Protein AF-A0A509LEM3-F1 (afdb_monomer)

Radius of gyration: 14.82 Å; Cα contacts (8 Å, |Δi|>4): 155; chains: 1; bounding box: 35×37×38 Å

pLDDT: mean 91.94, std 11.22, range [34.16, 97.69]

Solvent-accessible surface area (backbone atoms only — not comparable to full-atom values): 7488 Å² total; per-residue (Å²): 119,44,55,76,67,47,40,80,83,35,48,71,53,48,58,24,24,61,75,27,68,42,57,40,38,37,66,54,32,44,81,78,38,64,66,47,72,74,34,74,83,48,35,74,61,20,27,23,44,52,96,40,93,83,33,33,79,43,75,89,82,30,57,73,26,56,11,39,48,64,49,58,49,29,40,73,56,60,63,13,57,79,56,79,57,41,64,88,50,38,45,84,75,64,54,69,70,49,56,45,76,48,51,32,69,91,71,32,72,81,68,47,64,86,67,53,62,61,42,60,56,22,78,81,65,99,75,84,126

Foldseek 3Di:
DACVLVCVPPVLLSVLLCVDCQVCQLVVVVVVPVCLLVDLVNCQQFWAQRVHVPTDDHCVPCVRGGGRGDCLFWNDCVVCVVVVRDSVVTNPDGDPVSVCSQCPCVRPVPDDCVPVVCPNSHPDDPPPD

Sequence (129 aa):
MGVTACIECHTELVDRWNTTPHARAFEDLKTQGAEKQSNPGCFKCHVVGYEQDGGYIDMDLTPELINVQCESCHGQGRAHIESDGDPELIISTPGEKSCRVCHTEGQDKNFDYKTKSRLVHGKRTKESK

Mean predicted aligned error: 4.12 Å

Secondary structure (DSSP, 8-state):
--HHHHTTT-HHHHHHHHTSGGGGHHHHHHHT-GGGGG-HHHHHHHBSSTTSTTS---TTT-GGGBSS-THHHH---HHHHHTTS-GGGS-SS--HHHHTTT--TTT-TT--HHHHGGGTT----TT--

Structure (mmCIF, N/CA/C/O backbone):
data_AF-A0A509LEM3-F1
#
_entry.id   AF-A0A509LEM3-F1
#
loop_
_atom_site.group_PDB
_atom_site.id
_atom_site.type_symbol
_atom_site.label_atom_id
_atom_site.label_alt_id
_atom_site.label_comp_id
_atom_site.label_asym_id
_atom_site.label_entity_id
_atom_site.lab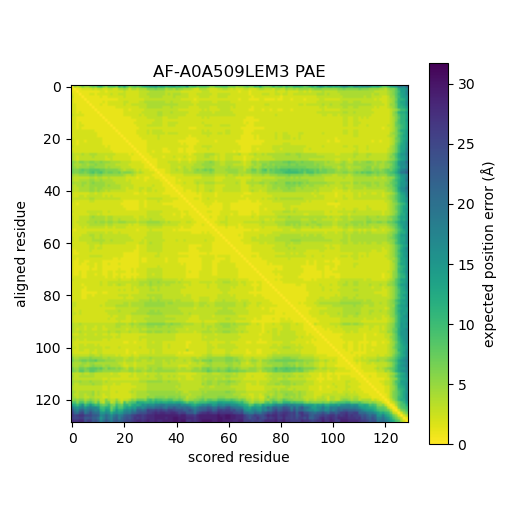el_seq_id
_atom_site.pdbx_PDB_ins_code
_atom_site.Cartn_x
_atom_site.Cartn_y
_atom_site.Cartn_z
_atom_site.occupancy
_atom_site.B_iso_or_equiv
_atom_site.auth_seq_id
_atom_site.auth_comp_id
_atom_site.auth_asym_id
_atom_site.auth_atom_id
_atom_site.pdbx_PDB_model_num
ATOM 1 N N . MET A 1 1 ? 6.386 -9.016 -0.432 1.00 81.56 1 MET A N 1
ATOM 2 C CA . MET A 1 1 ? 7.802 -8.610 -0.227 1.00 81.56 1 MET A CA 1
ATOM 3 C C . MET A 1 1 ? 7.903 -7.291 0.528 1.00 81.56 1 MET A C 1
ATOM 5 O O . MET A 1 1 ? 8.927 -7.040 1.149 1.00 81.56 1 MET A O 1
ATOM 9 N N . GLY A 1 2 ? 6.848 -6.473 0.503 1.00 91.12 2 GLY A N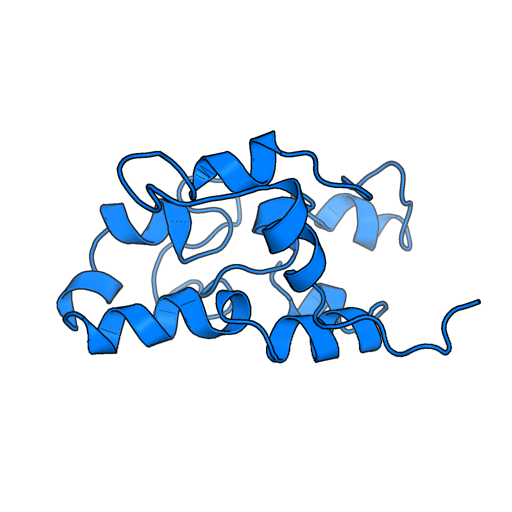 1
ATOM 10 C CA . GLY A 1 2 ? 6.815 -5.203 1.207 1.00 91.12 2 GLY A CA 1
ATOM 11 C C . GLY A 1 2 ? 7.571 -4.096 0.471 1.00 91.12 2 GLY A C 1
ATOM 12 O O . GLY A 1 2 ? 8.249 -4.315 -0.533 1.00 91.12 2 GLY A O 1
ATOM 13 N N . VAL A 1 3 ? 7.439 -2.877 0.981 1.00 95.25 3 VAL A N 1
ATOM 14 C CA . VAL A 1 3 ? 7.941 -1.641 0.369 1.00 95.25 3 VAL A CA 1
ATOM 15 C C . VAL A 1 3 ? 9.468 -1.584 0.292 1.00 95.25 3 VAL A C 1
ATOM 17 O O . VAL A 1 3 ? 10.017 -0.891 -0.563 1.00 95.25 3 VAL A O 1
ATOM 20 N N . THR A 1 4 ? 10.164 -2.340 1.143 1.00 93.88 4 THR A N 1
ATOM 21 C CA . THR A 1 4 ? 11.631 -2.429 1.160 1.00 93.88 4 THR A CA 1
ATOM 22 C C . THR A 1 4 ? 12.195 -2.975 -0.145 1.00 93.88 4 THR A C 1
ATOM 24 O O . THR A 1 4 ? 13.252 -2.531 -0.564 1.00 93.88 4 THR A O 1
ATOM 27 N N . ALA A 1 5 ? 11.482 -3.868 -0.830 1.00 94.81 5 ALA A N 1
ATOM 28 C CA . ALA A 1 5 ? 11.904 -4.347 -2.142 1.00 94.81 5 ALA A CA 1
ATOM 29 C C . ALA A 1 5 ? 11.648 -3.313 -3.254 1.00 94.81 5 ALA A C 1
ATOM 31 O O . ALA A 1 5 ? 12.322 -3.297 -4.277 1.00 94.81 5 ALA A O 1
ATOM 32 N N . CYS A 1 6 ? 10.671 -2.424 -3.062 1.00 96.00 6 CYS A N 1
ATOM 33 C CA . CYS A 1 6 ? 10.303 -1.414 -4.052 1.00 96.00 6 CYS A CA 1
ATOM 34 C C . CYS A 1 6 ? 11.240 -0.195 -4.019 1.00 96.00 6 CYS A C 1
ATOM 36 O O . CYS A 1 6 ? 11.455 0.442 -5.050 1.00 96.00 6 CYS A O 1
ATOM 38 N N . ILE A 1 7 ? 11.792 0.153 -2.849 1.00 95.88 7 ILE A N 1
ATOM 39 C CA . ILE A 1 7 ? 12.634 1.352 -2.681 1.00 95.88 7 ILE A CA 1
ATOM 40 C C . ILE A 1 7 ? 13.963 1.270 -3.444 1.00 95.88 7 ILE A C 1
ATOM 42 O O . ILE A 1 7 ? 14.519 2.316 -3.781 1.00 95.88 7 ILE A O 1
ATOM 46 N N . GLU A 1 8 ? 14.435 0.059 -3.759 1.00 94.38 8 GLU A N 1
ATOM 47 C CA . GLU A 1 8 ? 15.689 -0.171 -4.489 1.00 94.38 8 GLU A CA 1
ATOM 48 C C . GLU A 1 8 ? 15.668 0.453 -5.894 1.00 94.38 8 GLU A C 1
ATOM 50 O O . GLU A 1 8 ? 16.677 0.999 -6.337 1.00 94.38 8 GLU A O 1
ATOM 55 N N . CYS A 1 9 ? 14.507 0.450 -6.562 1.00 97.00 9 CYS A N 1
ATOM 56 C CA . CYS A 1 9 ? 14.325 1.043 -7.894 1.00 97.00 9 CYS A CA 1
ATOM 57 C C . CYS A 1 9 ? 13.401 2.275 -7.899 1.00 97.00 9 CYS A C 1
ATOM 59 O O . CYS A 1 9 ? 13.447 3.082 -8.829 1.00 97.00 9 CYS A O 1
ATOM 61 N N . HIS A 1 10 ? 12.545 2.442 -6.884 1.00 96.06 10 HIS A N 1
ATOM 62 C CA . HIS A 1 10 ? 11.479 3.453 -6.861 1.00 96.06 10 HIS A CA 1
ATOM 63 C C . HIS A 1 10 ? 11.537 4.395 -5.652 1.00 96.06 10 HIS A C 1
ATOM 65 O O . HIS A 1 10 ? 10.504 4.712 -5.057 1.00 96.06 10 HIS A O 1
ATOM 71 N N . THR A 1 11 ? 12.725 4.894 -5.306 1.00 96.25 11 THR A N 1
ATOM 72 C CA . THR A 1 11 ? 12.942 5.780 -4.147 1.00 96.25 11 THR A CA 1
ATOM 73 C C . THR A 1 11 ? 11.955 6.952 -4.095 1.00 96.25 11 THR A C 1
ATOM 75 O O . THR A 1 11 ? 11.256 7.118 -3.101 1.00 96.25 11 THR A O 1
ATOM 78 N N . GLU A 1 12 ? 11.790 7.706 -5.189 1.00 95.25 12 GLU A N 1
ATOM 79 C CA . GLU A 1 12 ? 10.886 8.866 -5.199 1.00 95.25 12 GLU A CA 1
ATOM 80 C C . GLU A 1 12 ? 9.412 8.500 -4.964 1.00 95.25 12 GLU A C 1
ATOM 82 O O . GLU A 1 12 ? 8.663 9.270 -4.361 1.00 95.25 12 GLU A O 1
ATOM 87 N N . LEU A 1 13 ? 8.961 7.345 -5.467 1.00 94.88 13 LEU A N 1
ATOM 88 C CA . LEU A 1 13 ? 7.577 6.907 -5.280 1.00 94.88 13 LEU A CA 1
ATOM 89 C C . LEU A 1 13 ? 7.344 6.470 -3.836 1.00 94.88 13 LEU A C 1
ATOM 91 O O . LEU A 1 13 ? 6.316 6.830 -3.260 1.00 94.88 13 LEU A O 1
ATOM 95 N N . VAL A 1 14 ? 8.307 5.754 -3.250 1.00 95.75 14 VAL A N 1
ATOM 96 C CA . VAL A 1 14 ? 8.272 5.349 -1.841 1.00 95.75 14 VAL A CA 1
ATOM 97 C C . VAL A 1 14 ? 8.290 6.573 -0.928 1.00 95.75 14 VAL A C 1
ATOM 99 O O . VAL A 1 14 ? 7.456 6.668 -0.029 1.00 95.75 14 VAL A O 1
ATOM 102 N N . ASP A 1 15 ? 9.141 7.561 -1.205 1.00 95.12 15 ASP A N 1
ATOM 103 C CA . ASP A 1 15 ? 9.194 8.811 -0.442 1.00 95.12 15 ASP A CA 1
ATOM 104 C C . ASP A 1 15 ? 7.858 9.545 -0.463 1.00 95.12 15 ASP A C 1
ATOM 106 O O . ASP A 1 15 ? 7.374 10.019 0.567 1.00 95.12 15 ASP A O 1
ATOM 110 N N . ARG A 1 16 ? 7.204 9.613 -1.626 1.00 95.06 16 ARG A N 1
ATOM 111 C CA . ARG A 1 16 ? 5.891 10.250 -1.700 1.00 95.06 16 ARG A CA 1
ATOM 112 C C . ARG A 1 16 ? 4.808 9.418 -1.022 1.00 95.06 16 ARG A C 1
ATOM 114 O O . ARG A 1 16 ? 3.969 10.003 -0.336 1.00 95.06 16 ARG A O 1
ATOM 121 N N . TRP A 1 17 ? 4.812 8.094 -1.177 1.00 95.94 17 TRP A N 1
ATOM 122 C CA . TRP A 1 17 ? 3.891 7.191 -0.477 1.00 95.94 17 TRP A CA 1
ATOM 123 C C . TRP A 1 17 ? 4.005 7.343 1.045 1.00 95.94 17 TRP 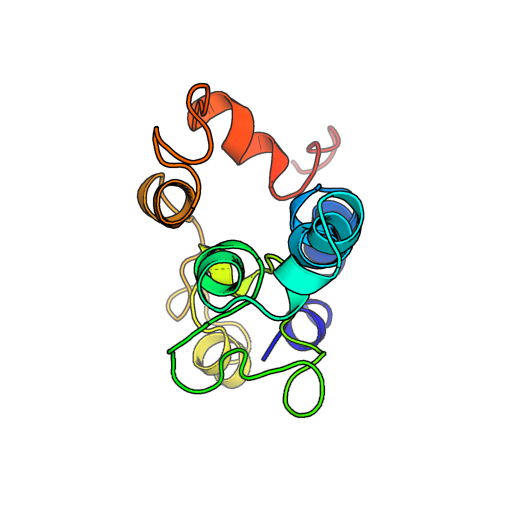A C 1
ATOM 125 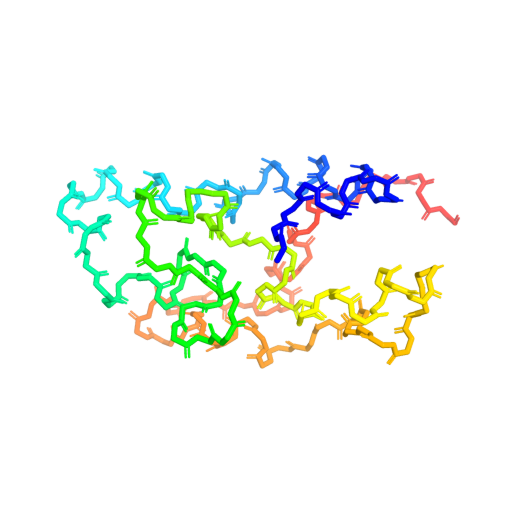O O . TRP A 1 17 ? 2.975 7.464 1.712 1.00 95.94 17 TRP A O 1
ATOM 135 N N . ASN A 1 18 ? 5.226 7.470 1.575 1.00 95.44 18 ASN A N 1
ATOM 136 C CA . ASN A 1 18 ? 5.502 7.694 2.999 1.00 95.44 18 ASN A CA 1
ATOM 137 C C . ASN A 1 18 ? 4.809 8.946 3.565 1.00 95.44 18 ASN A C 1
ATOM 139 O O . ASN A 1 18 ? 4.520 9.017 4.757 1.00 95.44 18 ASN A O 1
ATOM 143 N N . THR A 1 19 ? 4.487 9.937 2.726 1.00 95.38 19 THR A N 1
ATOM 144 C CA . THR A 1 19 ? 3.753 11.142 3.159 1.00 95.38 19 THR A CA 1
ATOM 145 C C . THR A 1 19 ? 2.238 10.945 3.273 1.00 95.38 19 THR A C 1
ATOM 147 O O . THR A 1 19 ? 1.522 11.842 3.728 1.00 95.38 19 THR A O 1
ATOM 150 N N . THR A 1 20 ? 1.718 9.796 2.843 1.00 95.75 20 THR A N 1
ATOM 151 C CA . THR A 1 20 ? 0.279 9.535 2.759 1.00 95.75 20 THR A CA 1
ATOM 152 C C . THR A 1 20 ? -0.257 8.832 4.010 1.00 95.75 20 THR A C 1
ATOM 154 O O . THR A 1 20 ? 0.501 8.215 4.758 1.00 95.75 20 THR A O 1
ATOM 157 N N . PRO A 1 21 ? -1.580 8.870 4.254 1.00 95.62 21 PRO A N 1
ATOM 158 C CA . PRO A 1 21 ? -2.193 8.064 5.311 1.00 95.62 21 PRO A CA 1
ATOM 159 C C . PRO A 1 21 ? -2.006 6.552 5.119 1.00 95.62 21 PRO A C 1
ATOM 161 O O . PRO A 1 21 ? -1.953 5.820 6.098 1.00 95.62 21 PRO A O 1
ATOM 164 N N . HIS A 1 22 ? -1.865 6.071 3.878 1.00 97.25 22 HIS A N 1
ATOM 165 C CA . HIS A 1 22 ? -1.677 4.643 3.607 1.00 97.25 22 HIS A CA 1
ATOM 166 C C . HIS A 1 22 ? -0.409 4.082 4.253 1.00 97.25 22 HIS A C 1
ATOM 168 O O . HIS A 1 22 ? -0.458 2.980 4.792 1.00 97.25 22 HIS A O 1
ATOM 174 N N . ALA A 1 23 ? 0.670 4.868 4.299 1.00 96.88 23 ALA A N 1
ATOM 175 C CA . ALA A 1 23 ? 1.926 4.487 4.942 1.00 96.88 23 ALA A CA 1
ATOM 176 C C . ALA A 1 23 ? 1.850 4.380 6.473 1.00 96.88 23 ALA A C 1
ATOM 178 O O . ALA A 1 23 ? 2.766 3.845 7.083 1.00 96.88 23 ALA A O 1
ATOM 179 N N . ARG A 1 24 ? 0.765 4.859 7.093 1.00 96.06 24 ARG A N 1
ATOM 180 C CA . ARG A 1 24 ? 0.527 4.797 8.546 1.00 96.06 24 ARG A CA 1
ATOM 181 C C 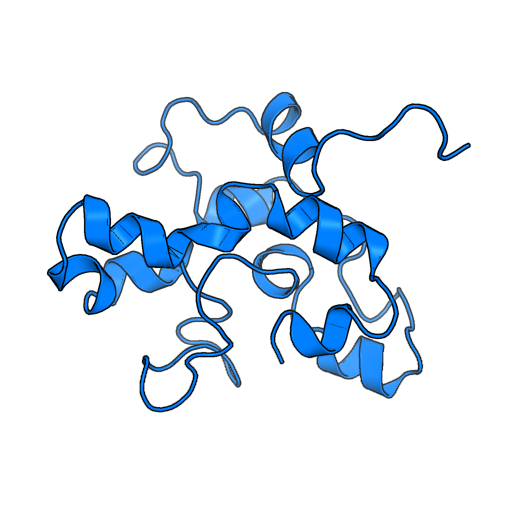. ARG A 1 24 ? -0.765 4.067 8.907 1.00 96.06 24 ARG A C 1
ATOM 183 O O . ARG A 1 24 ? -1.189 4.081 10.059 1.00 96.06 24 ARG A O 1
ATOM 190 N N . ALA A 1 25 ? -1.409 3.430 7.928 1.00 96.50 25 ALA A N 1
ATOM 191 C CA . ALA A 1 25 ? -2.755 2.897 8.080 1.00 96.50 25 ALA A CA 1
ATOM 192 C C . ALA A 1 25 ? -2.878 1.923 9.261 1.00 96.50 25 ALA A C 1
ATOM 194 O O . ALA A 1 25 ? -3.842 2.005 10.021 1.00 96.50 25 ALA A O 1
ATOM 195 N N . PHE A 1 26 ? -1.932 1.000 9.432 1.00 96.69 26 PHE A N 1
ATOM 196 C CA . PHE A 1 26 ? -1.963 0.030 10.526 1.00 96.69 26 PHE A CA 1
ATOM 197 C C . PHE A 1 26 ? -1.653 0.675 11.875 1.00 96.69 26 PHE A C 1
ATOM 199 O O . PHE A 1 26 ? -2.277 0.343 12.881 1.00 96.69 26 PHE A O 1
ATOM 206 N N . GLU A 1 27 ? -0.701 1.604 11.911 1.00 92.00 27 GLU A N 1
ATOM 207 C CA . GLU A 1 27 ? -0.335 2.334 13.128 1.00 92.00 27 GLU A CA 1
ATOM 208 C C . GLU A 1 27 ? -1.516 3.151 13.660 1.00 92.00 27 GLU A C 1
ATOM 210 O O . GLU A 1 27 ? -1.826 3.111 14.855 1.00 92.00 27 GLU A O 1
ATOM 215 N N . ASP A 1 28 ? -2.243 3.806 12.754 1.00 94.50 28 ASP A N 1
ATOM 216 C CA . ASP A 1 28 ? -3.410 4.619 13.076 1.00 94.50 28 ASP A CA 1
ATOM 217 C C . ASP A 1 28 ? -4.547 3.793 13.701 1.00 94.50 28 ASP A C 1
ATOM 219 O O . ASP A 1 28 ? -5.346 4.349 14.461 1.00 94.50 28 ASP A O 1
ATOM 223 N N . LEU A 1 29 ? -4.614 2.470 13.482 1.00 94.81 29 LEU A N 1
ATOM 224 C CA . LEU A 1 29 ? -5.596 1.611 14.161 1.00 94.81 29 LEU A CA 1
ATOM 225 C C . LEU A 1 29 ? -5.480 1.706 15.682 1.00 94.81 29 LEU A C 1
ATOM 227 O O . LEU A 1 29 ? -6.504 1.768 16.361 1.00 94.81 29 LEU A O 1
ATOM 231 N N . LYS A 1 30 ? -4.255 1.802 16.216 1.00 90.50 30 LYS A N 1
ATOM 232 C CA . LYS A 1 30 ? -4.013 1.904 17.661 1.00 90.50 30 LYS A CA 1
ATOM 233 C C . LYS A 1 30 ? -4.684 3.130 18.272 1.00 90.50 30 LYS A C 1
ATOM 235 O O . LYS A 1 30 ? -5.160 3.074 19.403 1.00 90.50 30 LYS A O 1
ATOM 240 N N . THR A 1 31 ? -4.759 4.228 17.518 1.00 92.31 31 THR A N 1
ATOM 241 C CA . THR A 1 31 ? -5.409 5.474 17.964 1.00 92.31 31 THR A CA 1
ATOM 242 C C . THR A 1 31 ? -6.922 5.325 18.123 1.00 92.31 31 THR A C 1
ATOM 244 O O . THR A 1 31 ? -7.550 6.107 18.831 1.00 92.31 31 THR A O 1
ATOM 247 N N . GLN A 1 32 ? -7.504 4.302 17.497 1.00 90.19 32 GLN A N 1
ATOM 248 C CA . GLN A 1 32 ? -8.932 4.010 17.525 1.00 90.19 32 GLN A CA 1
ATOM 249 C C . GLN A 1 32 ? -9.290 2.841 18.457 1.00 90.19 32 GLN A C 1
ATOM 251 O O . GLN A 1 32 ? -10.463 2.473 18.516 1.00 90.19 32 GLN A O 1
ATOM 256 N N . GLY A 1 33 ? -8.297 2.246 19.124 1.00 92.88 33 GLY A N 1
ATOM 257 C CA . GLY A 1 33 ? -8.426 1.040 19.943 1.00 92.88 33 GLY A CA 1
ATOM 258 C C . GLY A 1 33 ? -7.278 0.069 19.669 1.00 92.88 33 GLY A C 1
ATOM 259 O O . GLY A 1 33 ? -7.091 -0.381 18.539 1.00 92.88 33 GLY A O 1
ATOM 260 N N . ALA A 1 34 ? -6.486 -0.256 20.694 1.00 88.38 34 ALA A N 1
ATOM 261 C CA . ALA A 1 34 ? -5.323 -1.137 20.547 1.00 88.38 34 ALA A CA 1
ATOM 262 C C . ALA A 1 34 ? -5.712 -2.541 20.051 1.00 88.38 34 ALA A C 1
ATOM 264 O O . ALA A 1 34 ? -4.968 -3.164 19.299 1.00 88.38 34 ALA A O 1
ATOM 265 N N . GLU A 1 35 ? -6.910 -3.007 20.400 1.00 92.06 35 GLU A N 1
ATOM 266 C CA . GLU A 1 35 ? -7.467 -4.287 19.970 1.00 92.06 35 GLU A CA 1
ATOM 267 C C . GLU A 1 35 ? -7.662 -4.387 18.452 1.00 92.06 35 GLU A C 1
ATOM 269 O O . GLU A 1 35 ? -7.679 -5.488 17.901 1.00 92.06 35 GLU A O 1
ATOM 274 N N . LYS A 1 36 ? -7.766 -3.254 17.743 1.00 93.62 36 LYS A N 1
ATOM 275 C CA . LYS A 1 36 ? -7.919 -3.250 16.283 1.00 93.62 36 LYS A CA 1
ATOM 276 C C . LYS A 1 36 ? -6.677 -3.758 15.555 1.00 93.62 36 LYS A C 1
ATOM 278 O O . LYS A 1 36 ? -6.812 -4.340 14.484 1.00 93.62 36 LYS A O 1
ATOM 283 N N . GLN A 1 37 ? -5.489 -3.599 16.143 1.00 93.75 37 GLN A N 1
ATOM 284 C CA . GLN A 1 37 ? -4.242 -4.162 15.603 1.00 93.75 37 GLN A CA 1
ATOM 285 C C . GLN A 1 37 ? -4.138 -5.681 15.793 1.00 93.75 37 GLN A C 1
ATOM 287 O O . GLN A 1 37 ? -3.209 -6.301 15.291 1.00 93.75 37 GLN A O 1
ATOM 292 N N . SER A 1 38 ? -5.105 -6.292 16.478 1.00 92.12 38 SER A N 1
ATOM 293 C CA . SER A 1 38 ? -5.226 -7.742 16.642 1.00 92.12 38 SER A CA 1
ATOM 294 C C . SER A 1 38 ? -6.534 -8.279 16.058 1.00 92.12 38 SER A C 1
ATOM 296 O O . SER A 1 38 ? -6.890 -9.428 16.304 1.00 92.12 38 SER A O 1
ATOM 298 N N . ASN A 1 39 ? -7.272 -7.458 15.301 1.00 93.12 39 ASN A N 1
ATOM 299 C CA . ASN A 1 39 ? -8.545 -7.836 14.708 1.00 93.12 39 ASN A CA 1
ATOM 300 C C . ASN A 1 39 ? -8.369 -8.177 13.214 1.00 93.12 39 ASN A C 1
ATOM 302 O O . ASN A 1 39 ? -8.185 -7.261 12.407 1.00 93.12 39 ASN A O 1
ATOM 306 N N . PRO A 1 40 ? -8.534 -9.455 12.818 1.00 92.62 40 PRO A N 1
ATOM 307 C CA . PRO A 1 40 ? -8.563 -9.897 11.420 1.00 92.62 40 PRO A CA 1
ATOM 308 C C . PRO A 1 40 ? -9.421 -9.045 10.476 1.00 92.62 40 PRO A C 1
ATOM 310 O O . PRO A 1 40 ? -9.071 -8.833 9.315 1.00 92.62 40 PRO A O 1
ATOM 313 N N . GLY A 1 41 ? -10.543 -8.511 10.969 1.00 93.25 41 GLY A N 1
ATOM 314 C CA . GLY A 1 41 ? -11.427 -7.648 10.188 1.00 93.25 41 GLY A CA 1
ATOM 315 C C . GLY A 1 41 ? -10.768 -6.337 9.752 1.00 93.25 41 GLY A C 1
ATOM 316 O O . GLY A 1 41 ? -11.111 -5.808 8.697 1.00 93.25 41 GLY A O 1
ATOM 317 N N . CYS A 1 42 ? -9.803 -5.829 10.522 1.00 95.62 42 CYS A N 1
ATOM 318 C CA . CYS A 1 42 ? -9.046 -4.625 10.187 1.00 95.62 42 CYS A CA 1
ATOM 319 C C . CYS A 1 42 ? -7.907 -4.917 9.201 1.00 95.62 42 CYS A C 1
ATOM 321 O O . CYS A 1 42 ? -7.578 -4.063 8.380 1.00 95.62 42 CYS A O 1
ATOM 323 N N . PHE A 1 43 ? -7.335 -6.124 9.225 1.00 95.25 43 PHE A N 1
ATOM 324 C CA . PHE A 1 43 ? -6.170 -6.470 8.404 1.00 95.25 43 PHE A CA 1
ATOM 325 C C . PHE A 1 43 ? -6.481 -6.384 6.913 1.00 95.25 43 PHE A C 1
ATOM 327 O O . PHE A 1 43 ? -5.705 -5.793 6.170 1.00 95.25 43 PHE A O 1
ATOM 334 N N . LYS A 1 44 ? -7.681 -6.802 6.491 1.00 93.44 44 LYS A N 1
ATOM 335 C CA . LYS A 1 44 ? -8.142 -6.714 5.091 1.00 93.44 44 LYS A CA 1
ATOM 336 C C . LYS A 1 44 ? -7.876 -5.367 4.410 1.00 93.44 44 LYS A C 1
ATOM 338 O O . LYS A 1 44 ? -7.694 -5.340 3.200 1.00 93.44 44 LYS A O 1
ATOM 343 N N . CYS A 1 45 ? -7.880 -4.270 5.172 1.00 96.56 45 CYS A N 1
ATOM 344 C CA . CYS A 1 45 ? -7.672 -2.922 4.646 1.00 96.56 45 CYS A CA 1
ATOM 345 C C . CYS A 1 45 ? -6.391 -2.230 5.131 1.00 96.56 45 CYS A C 1
ATOM 347 O O . CYS A 1 45 ? -6.078 -1.160 4.619 1.00 96.56 45 CYS A O 1
ATOM 349 N N . HIS A 1 46 ? -5.688 -2.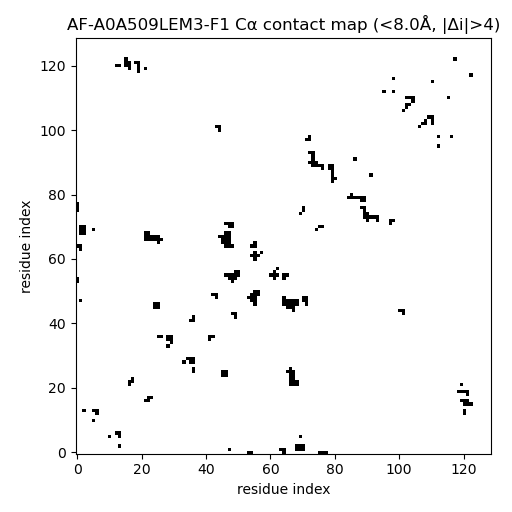775 6.126 1.00 97.38 46 HIS A N 1
ATOM 350 C CA . HIS A 1 46 ? -4.607 -2.072 6.830 1.00 97.38 46 HIS A CA 1
ATOM 351 C C . HIS A 1 46 ? -3.243 -2.767 6.744 1.00 97.38 46 HIS A C 1
ATOM 353 O O . HIS A 1 46 ? -2.279 -2.243 7.295 1.00 97.38 46 HIS A O 1
ATOM 359 N N . VAL A 1 47 ? -3.139 -3.908 6.060 1.00 97.19 47 VAL A N 1
ATOM 360 C CA . VAL A 1 47 ? -1.871 -4.615 5.813 1.00 97.19 47 VAL A CA 1
ATOM 361 C C . VAL A 1 47 ? -1.781 -5.064 4.353 1.00 97.19 47 VAL A C 1
ATOM 363 O O . VAL A 1 47 ? -2.752 -4.983 3.593 1.00 97.19 47 VAL A O 1
ATOM 366 N N . VAL A 1 48 ? -0.621 -5.569 3.952 1.00 97.19 48 VAL A N 1
ATOM 367 C CA . VAL A 1 48 ? -0.391 -6.143 2.626 1.00 97.19 48 VAL A CA 1
ATOM 368 C C . VAL A 1 48 ? -0.762 -7.623 2.615 1.00 97.19 48 VAL A C 1
ATOM 370 O O . VAL A 1 48 ? -0.267 -8.404 3.421 1.00 97.19 48 VAL A O 1
ATOM 373 N N . GLY A 1 49 ? -1.601 -8.030 1.660 1.00 95.25 49 GLY A N 1
ATOM 374 C CA . GLY A 1 49 ? -1.788 -9.443 1.318 1.00 95.25 49 GLY A CA 1
ATOM 375 C C . GLY A 1 49 ? -2.430 -10.316 2.401 1.00 95.25 49 GLY A C 1
ATOM 376 O O . GLY A 1 49 ? -2.183 -11.514 2.416 1.00 95.25 49 GLY A O 1
ATOM 377 N N . TYR A 1 50 ? -3.241 -9.768 3.310 1.00 95.88 50 TYR A N 1
ATOM 378 C CA . TYR A 1 50 ? -3.935 -10.600 4.301 1.00 95.88 50 TYR A CA 1
ATOM 379 C C . TYR A 1 50 ? -4.734 -11.735 3.628 1.00 95.88 50 TYR A C 1
ATOM 381 O O . TYR A 1 50 ? -5.450 -11.482 2.656 1.00 95.88 50 TYR A O 1
ATOM 389 N N . GLU A 1 51 ? -4.593 -12.965 4.138 1.00 93.94 51 GLU A N 1
ATOM 390 C CA . GLU A 1 51 ? -5.152 -14.211 3.564 1.00 93.94 51 GLU A CA 1
ATOM 391 C C . GLU A 1 51 ? -4.636 -14.566 2.151 1.00 93.94 51 GLU A C 1
ATOM 393 O O . GLU A 1 51 ? -5.236 -15.388 1.458 1.00 93.94 51 GLU A O 1
ATOM 398 N N . GLN A 1 52 ? -3.523 -13.972 1.712 1.00 93.50 52 GLN A N 1
ATOM 399 C CA . GLN A 1 52 ? -2.860 -14.280 0.442 1.00 93.50 52 GLN A CA 1
ATOM 400 C C . GLN A 1 52 ? -1.479 -14.888 0.688 1.00 93.50 52 GLN A C 1
ATOM 402 O O . GLN A 1 52 ? -0.814 -14.589 1.683 1.00 93.50 52 GLN A O 1
ATOM 407 N N . ASP A 1 53 ? -1.023 -15.712 -0.254 1.00 91.56 53 ASP A N 1
ATOM 408 C CA . ASP A 1 53 ? 0.303 -16.322 -0.190 1.00 91.56 53 ASP A CA 1
ATOM 409 C C . ASP A 1 53 ? 1.400 -15.248 -0.115 1.00 91.56 53 ASP A C 1
ATOM 411 O O . ASP A 1 53 ? 1.479 -14.347 -0.954 1.00 91.56 53 ASP A O 1
ATOM 415 N N . GLY A 1 54 ? 2.251 -15.349 0.910 1.00 91.00 54 GLY A N 1
ATOM 416 C CA . GLY A 1 54 ? 3.337 -14.395 1.160 1.00 91.00 54 GLY A CA 1
ATOM 417 C C . GLY A 1 54 ? 2.894 -13.028 1.696 1.00 91.00 54 GLY A C 1
ATOM 418 O O . GLY A 1 54 ? 3.690 -12.089 1.665 1.00 91.00 54 GLY A O 1
ATOM 419 N N . GLY A 1 55 ? 1.643 -12.900 2.146 1.00 95.31 55 GLY A N 1
ATOM 420 C CA . GLY A 1 55 ? 1.121 -11.695 2.779 1.00 95.31 55 GLY A CA 1
ATOM 421 C C . GLY A 1 55 ? 1.229 -11.685 4.306 1.00 95.31 55 GLY A C 1
ATOM 422 O O . GLY A 1 55 ? 1.837 -12.562 4.915 1.00 95.31 55 GLY A O 1
ATOM 423 N N . TYR A 1 56 ? 0.641 -10.658 4.921 1.00 97.06 56 TYR A N 1
ATOM 424 C CA . TYR A 1 56 ? 0.676 -10.447 6.366 1.00 97.06 56 TYR A CA 1
ATOM 425 C C . TYR A 1 56 ? -0.036 -11.567 7.137 1.00 97.06 56 TYR A C 1
ATOM 427 O O . TYR A 1 56 ? -1.174 -11.926 6.821 1.00 97.06 56 TYR A O 1
ATOM 435 N N . ILE A 1 57 ? 0.614 -12.045 8.197 1.00 95.38 57 ILE A N 1
ATOM 436 C CA . ILE A 1 57 ? 0.099 -13.031 9.149 1.00 95.38 57 ILE A CA 1
ATOM 437 C C . ILE A 1 57 ? -0.186 -12.342 10.487 1.00 95.38 57 ILE A C 1
ATOM 439 O O . ILE A 1 57 ? -1.341 -12.234 10.898 1.00 95.38 57 ILE A O 1
ATOM 443 N N . ASP A 1 58 ? 0.863 -11.844 11.139 1.00 94.38 58 ASP A N 1
ATOM 444 C CA . ASP A 1 58 ? 0.807 -11.093 12.390 1.00 94.38 58 ASP A CA 1
ATOM 445 C C . ASP A 1 58 ? 2.087 -10.252 12.579 1.00 94.38 58 ASP A C 1
ATOM 447 O O . ASP A 1 58 ? 2.973 -10.213 11.716 1.00 94.38 58 ASP A O 1
ATOM 451 N N . MET A 1 59 ? 2.159 -9.540 13.707 1.00 92.69 59 MET A N 1
ATOM 452 C CA . MET A 1 59 ? 3.294 -8.683 14.062 1.00 92.69 59 MET A CA 1
ATOM 453 C C . MET A 1 59 ? 4.577 -9.445 14.407 1.00 92.69 59 MET A C 1
ATOM 455 O O . MET A 1 59 ? 5.642 -8.833 14.371 1.00 92.69 59 MET A O 1
ATOM 459 N N . ASP A 1 60 ? 4.499 -10.731 14.744 1.00 94.62 60 ASP A N 1
ATOM 460 C CA . ASP A 1 60 ? 5.668 -11.532 15.111 1.00 94.62 60 ASP A CA 1
ATOM 461 C C . ASP A 1 60 ? 6.314 -12.163 13.868 1.00 94.62 60 ASP A C 1
ATOM 463 O O . ASP A 1 60 ? 7.536 -12.299 13.804 1.00 94.62 60 ASP A O 1
ATOM 467 N N . LEU A 1 61 ? 5.504 -12.527 12.869 1.00 95.31 61 LEU A N 1
ATOM 468 C CA . LEU A 1 61 ? 5.948 -13.248 11.676 1.00 95.31 61 LEU A CA 1
ATOM 469 C C . LEU A 1 61 ? 6.217 -12.351 10.468 1.00 95.31 61 LEU A C 1
ATOM 471 O O . LEU A 1 61 ? 7.140 -12.634 9.709 1.00 95.31 61 LEU A O 1
ATOM 475 N N . THR A 1 62 ? 5.412 -11.307 10.266 1.00 96.50 62 THR A N 1
ATOM 476 C CA . THR A 1 62 ? 5.482 -10.449 9.066 1.00 96.50 62 THR A CA 1
ATOM 477 C C . THR A 1 62 ? 5.291 -8.959 9.393 1.00 96.50 62 THR A C 1
ATOM 479 O O . THR A 1 62 ? 4.434 -8.297 8.790 1.00 96.50 62 THR A O 1
ATOM 482 N N . PRO A 1 63 ? 6.018 -8.392 10.375 1.00 95.38 63 PRO A N 1
ATOM 483 C CA . PRO A 1 63 ? 5.860 -6.989 10.767 1.00 95.38 63 PRO A CA 1
ATOM 484 C C . PRO A 1 63 ? 6.125 -6.004 9.621 1.00 95.38 63 PRO A C 1
ATOM 486 O O . PRO A 1 63 ? 5.593 -4.901 9.623 1.00 95.38 63 PRO A O 1
ATOM 489 N N . GLU A 1 64 ? 6.917 -6.381 8.624 1.00 95.56 64 GLU A N 1
ATOM 490 C CA . GLU A 1 64 ? 7.255 -5.572 7.454 1.00 95.56 64 GLU A CA 1
ATOM 491 C C . GLU A 1 64 ? 6.100 -5.396 6.459 1.00 95.56 64 GLU A C 1
ATOM 493 O O . GLU A 1 64 ? 6.186 -4.549 5.571 1.00 95.56 64 GLU A O 1
ATOM 498 N N . LEU A 1 65 ? 5.016 -6.167 6.599 1.00 96.94 65 LEU A N 1
ATOM 499 C CA . LEU A 1 65 ? 3.842 -6.121 5.719 1.00 96.94 65 LEU A CA 1
ATOM 500 C C . LEU A 1 65 ? 2.682 -5.296 6.295 1.00 96.94 65 LEU A C 1
ATOM 502 O O . LEU A 1 65 ? 1.592 -5.282 5.723 1.00 96.94 65 LEU A O 1
ATOM 506 N N . ILE A 1 66 ? 2.896 -4.589 7.408 1.00 96.69 66 ILE A N 1
ATOM 507 C CA . ILE A 1 66 ? 1.913 -3.640 7.946 1.00 96.69 66 ILE A CA 1
ATOM 508 C C . ILE A 1 66 ? 1.734 -2.423 7.039 1.00 96.69 66 ILE A C 1
ATOM 510 O O . ILE A 1 66 ? 2.603 -2.092 6.238 1.00 96.69 66 ILE A O 1
ATOM 514 N N . ASN A 1 67 ? 0.643 -1.686 7.240 1.00 97.62 67 ASN A N 1
ATOM 515 C CA . ASN A 1 67 ? 0.248 -0.529 6.438 1.00 97.62 67 ASN A CA 1
ATOM 516 C C . ASN A 1 67 ? -0.197 -0.918 5.017 1.00 97.62 67 ASN A C 1
ATOM 518 O O . ASN A 1 67 ? -0.047 -2.050 4.561 1.00 97.62 67 ASN A O 1
ATOM 522 N N . VAL A 1 68 ? -0.791 0.041 4.309 1.00 97.56 68 VAL A N 1
ATOM 523 C CA . VAL A 1 68 ? -1.191 -0.139 2.910 1.00 97.56 68 VAL A CA 1
ATOM 524 C C . VAL A 1 68 ? -0.008 0.261 2.042 1.00 97.56 68 VAL A C 1
ATOM 526 O O . VAL A 1 68 ? 0.307 1.446 1.945 1.00 97.56 68 VAL A O 1
ATOM 529 N N . GLN A 1 69 ? 0.657 -0.715 1.430 1.00 97.12 69 GLN A N 1
ATOM 530 C CA . GLN A 1 69 ? 1.896 -0.506 0.673 1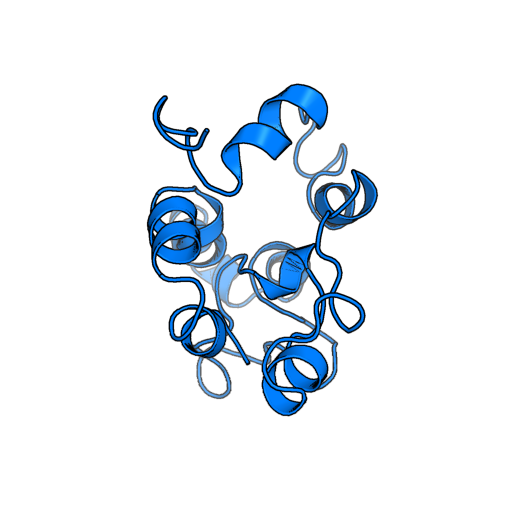.00 97.12 69 GLN A CA 1
ATOM 531 C C . GLN A 1 69 ? 1.676 -0.659 -0.843 1.00 97.12 69 GLN A C 1
ATOM 533 O O . GLN A 1 69 ? 0.544 -0.731 -1.322 1.00 97.12 69 GLN A O 1
ATOM 538 N N . CYS A 1 70 ? 2.767 -0.709 -1.612 1.00 97.19 70 CYS A N 1
ATOM 539 C CA . CYS A 1 70 ? 2.764 -0.796 -3.074 1.00 97.19 70 CYS A CA 1
ATOM 540 C C . CYS A 1 70 ? 1.914 -1.974 -3.582 1.00 97.19 70 CYS A C 1
ATOM 542 O O . CYS A 1 70 ? 1.027 -1.798 -4.421 1.00 97.19 70 CYS A O 1
ATOM 544 N N . GLU A 1 71 ? 2.143 -3.163 -3.019 1.00 96.75 71 GLU A N 1
ATOM 545 C CA . GLU A 1 71 ? 1.520 -4.416 -3.464 1.00 96.75 71 GLU A CA 1
ATOM 546 C C . GLU A 1 71 ? -0.001 -4.449 -3.212 1.00 96.75 71 GLU A C 1
ATOM 548 O O . GLU A 1 71 ? -0.722 -5.160 -3.910 1.00 96.75 71 GLU A O 1
ATOM 553 N N . SER A 1 72 ? -0.527 -3.613 -2.304 1.00 96.56 72 SER A N 1
ATOM 554 C CA . SER A 1 72 ? -1.975 -3.478 -2.067 1.00 96.56 72 SER A CA 1
ATOM 555 C C . SER A 1 72 ? -2.738 -2.946 -3.290 1.00 96.56 72 SER A C 1
ATOM 557 O O . SER A 1 72 ? -3.936 -3.189 -3.421 1.00 96.56 72 SER A O 1
ATOM 559 N N . CYS A 1 73 ? -2.060 -2.225 -4.190 1.00 96.31 73 CYS A N 1
ATOM 560 C CA . CYS A 1 73 ? -2.652 -1.664 -5.408 1.00 96.31 73 CYS A CA 1
ATOM 561 C C . CYS A 1 73 ? -2.017 -2.225 -6.685 1.00 96.31 73 CYS A C 1
ATOM 563 O O . CYS A 1 73 ? -2.719 -2.420 -7.677 1.00 96.31 73 CYS A O 1
ATOM 565 N N . HIS A 1 74 ? -0.703 -2.451 -6.662 1.00 96.38 74 HIS A N 1
ATOM 566 C CA . HIS A 1 74 ? 0.088 -2.847 -7.826 1.00 96.38 74 HIS A CA 1
ATOM 567 C C . HIS A 1 74 ? 0.193 -4.374 -8.006 1.00 96.38 74 HIS A C 1
ATOM 569 O O . HIS A 1 74 ? 0.683 -4.833 -9.035 1.00 96.38 74 HIS A O 1
ATOM 575 N N . GLY A 1 75 ? -0.329 -5.159 -7.055 1.00 94.12 75 GLY A N 1
ATOM 576 C CA . GLY A 1 75 ? -0.228 -6.618 -7.057 1.00 94.12 75 GLY A CA 1
ATOM 577 C C . GLY A 1 75 ? 1.116 -7.118 -6.520 1.00 94.12 75 GLY A C 1
ATOM 578 O O . GLY A 1 75 ? 1.950 -6.333 -6.074 1.00 94.12 75 GLY A O 1
ATOM 579 N N . GLN A 1 76 ? 1.311 -8.438 -6.537 1.00 93.56 76 GLN A N 1
ATOM 580 C CA . GLN A 1 76 ? 2.530 -9.078 -6.032 1.00 93.56 76 GLN A CA 1
ATOM 581 C C . GLN A 1 76 ? 3.734 -8.700 -6.905 1.00 93.56 76 GLN A C 1
ATOM 583 O O . GLN A 1 76 ? 3.749 -8.983 -8.101 1.00 93.56 76 GLN A O 1
ATOM 588 N N . GLY A 1 77 ? 4.759 -8.087 -6.310 1.00 94.88 77 GLY A N 1
ATOM 589 C CA . GLY A 1 77 ? 5.890 -7.518 -7.054 1.00 94.88 77 GLY A CA 1
ATOM 590 C C . GLY A 1 77 ? 7.004 -8.508 -7.403 1.00 94.88 77 GLY A C 1
ATOM 591 O O . GLY A 1 77 ? 7.968 -8.134 -8.062 1.00 94.88 77 GLY A O 1
ATOM 592 N N . ARG A 1 78 ? 6.910 -9.766 -6.955 1.00 94.81 78 ARG A N 1
ATOM 593 C CA . ARG A 1 78 ? 8.012 -10.737 -7.047 1.00 94.81 78 ARG A CA 1
ATOM 594 C C . ARG A 1 78 ? 8.474 -10.988 -8.482 1.00 94.81 78 ARG A C 1
ATOM 596 O O . ARG A 1 78 ? 9.658 -10.850 -8.758 1.00 94.81 78 ARG A O 1
ATOM 603 N N . ALA A 1 79 ? 7.547 -11.331 -9.375 1.00 95.94 79 ALA A N 1
ATOM 604 C CA . ALA A 1 79 ? 7.873 -11.641 -10.767 1.00 95.94 79 ALA A CA 1
ATOM 605 C C . ALA A 1 79 ? 8.482 -10.427 -11.485 1.00 95.94 79 ALA A C 1
ATOM 607 O O . ALA A 1 79 ? 9.470 -10.563 -12.197 1.00 95.94 79 ALA A O 1
ATOM 608 N N . HIS A 1 80 ? 7.939 -9.235 -11.224 1.00 97.25 80 HIS A N 1
ATOM 609 C CA . HIS A 1 80 ? 8.487 -7.971 -11.707 1.00 97.25 80 HIS A CA 1
ATOM 610 C C . HIS A 1 80 ? 9.942 -7.771 -11.263 1.00 97.25 80 HIS A C 1
ATOM 612 O O . HIS A 1 80 ? 10.807 -7.535 -12.101 1.00 97.25 80 HIS A O 1
ATOM 618 N N . ILE A 1 81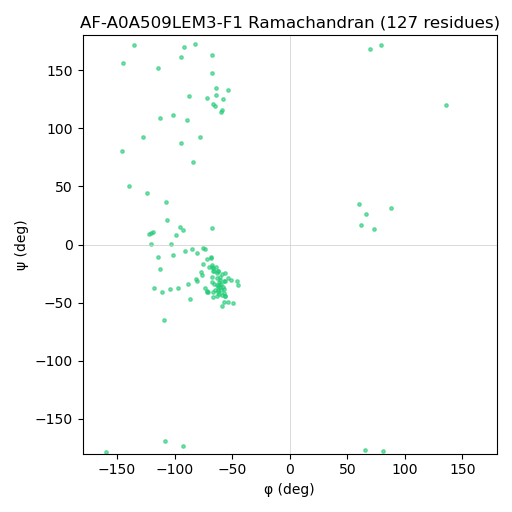 ? 10.249 -7.956 -9.979 1.00 95.94 81 ILE A N 1
ATOM 619 C CA . ILE A 1 81 ? 11.614 -7.792 -9.454 1.00 95.94 81 ILE A CA 1
ATOM 620 C C . ILE A 1 81 ? 12.570 -8.857 -10.010 1.00 95.94 81 ILE A C 1
ATOM 622 O O . ILE A 1 81 ? 13.663 -8.526 -10.458 1.00 95.94 81 ILE A O 1
ATOM 626 N N . GLU A 1 82 ? 12.160 -10.128 -10.039 1.00 96.62 82 GLU A N 1
ATOM 627 C CA . GLU A 1 82 ? 12.980 -11.236 -10.563 1.00 96.62 82 GLU A CA 1
ATOM 628 C C . GLU A 1 82 ? 13.270 -11.105 -12.073 1.00 96.62 82 GLU A C 1
ATOM 630 O O . GLU A 1 82 ? 14.223 -11.699 -12.575 1.00 96.62 82 GLU A O 1
ATOM 635 N N . SER A 1 83 ? 12.474 -10.303 -12.784 1.00 97.69 83 SER A N 1
ATOM 636 C CA . SER A 1 83 ? 12.632 -9.987 -14.210 1.00 97.69 83 SER A CA 1
ATOM 637 C C . SER A 1 83 ? 13.399 -8.690 -14.503 1.00 97.69 83 SER A C 1
ATOM 639 O O . SER A 1 83 ? 13.317 -8.189 -15.621 1.00 97.69 83 SER A O 1
ATOM 641 N N . ASP A 1 84 ? 14.117 -8.132 -13.522 1.00 95.88 84 ASP A N 1
ATOM 642 C CA . ASP A 1 84 ? 14.812 -6.836 -13.646 1.00 95.88 84 ASP A CA 1
ATOM 643 C C . ASP A 1 84 ? 13.856 -5.663 -13.948 1.00 95.88 84 ASP A C 1
ATOM 645 O O . ASP A 1 84 ? 14.171 -4.715 -14.666 1.00 95.88 84 ASP A O 1
ATOM 649 N N . GLY A 1 85 ? 12.645 -5.733 -13.390 1.00 96.12 85 GLY A N 1
ATOM 650 C CA . GLY A 1 85 ? 11.672 -4.650 -13.446 1.00 96.12 85 GLY A CA 1
ATOM 651 C C . GLY A 1 85 ? 10.762 -4.649 -14.676 1.00 96.12 85 GLY A C 1
ATOM 652 O O . GLY A 1 85 ? 10.324 -3.571 -15.080 1.00 96.12 85 GLY A O 1
ATOM 653 N N . ASP A 1 86 ? 10.422 -5.808 -15.258 1.00 97.44 86 ASP A N 1
ATOM 654 C CA . ASP A 1 86 ? 9.477 -5.879 -16.384 1.00 97.44 86 ASP A CA 1
ATOM 655 C C . ASP A 1 86 ? 8.100 -5.301 -15.988 1.00 97.44 86 ASP A C 1
ATOM 657 O O . ASP A 1 86 ? 7.411 -5.867 -15.126 1.00 97.44 86 ASP A O 1
ATOM 661 N N . PRO A 1 87 ? 7.664 -4.172 -16.579 1.00 95.62 87 PRO A N 1
ATOM 662 C CA . PRO A 1 87 ? 6.407 -3.528 -16.219 1.00 95.62 87 PRO A CA 1
ATOM 663 C C . PRO A 1 87 ? 5.166 -4.348 -16.594 1.00 95.62 87 PRO A C 1
ATOM 665 O O . PRO A 1 87 ? 4.107 -4.090 -16.025 1.00 95.62 87 PRO A O 1
ATOM 668 N N . GLU A 1 88 ? 5.272 -5.332 -17.493 1.00 96.81 88 GLU A N 1
ATOM 669 C CA . GLU A 1 88 ? 4.153 -6.207 -17.874 1.00 96.81 88 GLU A CA 1
ATOM 670 C C . GLU A 1 88 ? 3.837 -7.258 -16.795 1.00 96.81 88 GLU A C 1
ATOM 672 O O . GLU A 1 88 ? 2.745 -7.829 -16.767 1.00 96.81 88 GLU A O 1
ATOM 677 N N . LEU A 1 89 ? 4.770 -7.493 -15.866 1.00 97.44 89 LEU A N 1
ATOM 678 C CA . LEU A 1 89 ? 4.620 -8.434 -14.752 1.00 97.44 89 LEU A CA 1
ATOM 679 C C . LEU A 1 89 ? 4.088 -7.773 -13.470 1.00 97.44 89 LEU A C 1
ATOM 681 O O . LEU A 1 89 ? 4.114 -8.383 -12.400 1.00 97.44 89 LEU A O 1
ATOM 685 N N . ILE A 1 90 ? 3.592 -6.536 -13.563 1.00 97.00 90 ILE A N 1
ATOM 686 C CA . ILE A 1 90 ? 2.988 -5.797 -12.451 1.00 97.00 90 ILE A CA 1
ATOM 687 C C . ILE A 1 90 ? 1.835 -4.913 -12.934 1.00 97.00 90 ILE A C 1
ATOM 689 O O . ILE A 1 90 ? 1.772 -4.495 -14.087 1.00 97.00 90 ILE A O 1
ATOM 693 N N . ILE A 1 91 ? 0.901 -4.568 -12.047 1.00 96.94 91 ILE A N 1
ATOM 694 C CA . ILE A 1 91 ? -0.162 -3.617 -12.385 1.00 96.94 91 ILE A CA 1
ATOM 695 C C . ILE A 1 91 ? 0.427 -2.205 -12.333 1.00 96.94 91 ILE A C 1
ATOM 697 O O . ILE A 1 91 ? 0.420 -1.570 -11.282 1.00 96.94 91 ILE A O 1
ATOM 701 N N . SER A 1 92 ? 0.918 -1.664 -13.449 1.00 93.00 92 SER A N 1
ATOM 702 C CA . SER A 1 92 ? 1.550 -0.331 -13.444 1.00 93.00 92 SER A CA 1
ATOM 703 C C . SER A 1 92 ? 0.551 0.800 -13.153 1.00 93.00 92 SER A C 1
ATOM 705 O O . SER A 1 92 ? 0.901 1.800 -12.530 1.00 93.00 92 SER A O 1
ATOM 707 N N . THR A 1 93 ? -0.710 0.643 -13.577 1.00 92.44 93 THR A N 1
ATOM 708 C CA . THR A 1 93 ? -1.782 1.632 -13.359 1.00 92.44 93 THR A CA 1
ATOM 709 C C . THR A 1 93 ? -3.009 0.984 -12.708 1.00 92.44 93 THR A C 1
ATOM 711 O O . THR A 1 93 ? -3.891 0.485 -13.411 1.00 92.44 93 THR A O 1
ATOM 714 N N . PRO A 1 94 ? -3.102 0.994 -11.367 1.00 94.31 94 PRO A N 1
ATOM 715 C CA . PRO A 1 94 ? -4.251 0.445 -10.658 1.00 94.31 94 PRO A CA 1
ATOM 716 C C . PRO A 1 94 ? -5.546 1.213 -10.970 1.00 94.31 94 PRO A C 1
ATOM 718 O O . PRO A 1 94 ? -5.618 2.440 -10.858 1.00 94.31 94 PRO A O 1
ATOM 721 N N . GLY A 1 95 ? -6.592 0.481 -11.354 1.00 95.38 95 GLY A N 1
ATOM 722 C CA . GLY A 1 95 ? -7.927 1.039 -11.586 1.00 95.38 95 GLY A CA 1
ATOM 723 C C . GLY A 1 95 ? -8.739 1.201 -10.298 1.00 95.38 95 GLY A C 1
ATOM 724 O O . GLY A 1 95 ? -8.379 0.688 -9.248 1.00 95.38 95 GLY A O 1
ATOM 725 N N . GLU A 1 96 ? -9.904 1.844 -10.385 1.00 96.25 96 GLU A N 1
ATOM 726 C CA . GLU A 1 96 ? -10.801 2.102 -9.241 1.00 96.25 96 GLU A CA 1
ATOM 727 C C . GLU A 1 96 ? -11.142 0.865 -8.395 1.00 96.25 96 GLU A C 1
ATOM 729 O O . GLU A 1 96 ? -11.337 0.968 -7.183 1.00 96.25 96 GLU A O 1
ATOM 734 N N . LYS A 1 97 ? -11.178 -0.316 -9.023 1.00 95.69 97 LYS A N 1
ATOM 735 C CA . LYS A 1 97 ? -11.442 -1.581 -8.334 1.00 95.69 97 LYS A CA 1
ATOM 736 C C . LYS A 1 97 ? -10.442 -1.864 -7.210 1.00 95.69 97 LYS A C 1
ATOM 738 O O . LYS A 1 97 ? -10.876 -2.380 -6.189 1.00 95.69 97 LYS A O 1
ATOM 743 N N . SER A 1 98 ? -9.160 -1.509 -7.358 1.00 95.25 98 SER A N 1
ATOM 744 C CA . SER A 1 98 ? -8.170 -1.731 -6.292 1.00 95.25 98 SER A CA 1
ATOM 745 C C . SER A 1 98 ? -8.473 -0.870 -5.067 1.00 95.25 98 SER A C 1
ATOM 747 O O . SER A 1 98 ? -8.451 -1.359 -3.944 1.00 95.25 98 SER A O 1
ATOM 749 N N . CYS A 1 99 ? -8.871 0.389 -5.270 1.00 96.12 99 CYS A N 1
ATOM 750 C CA . CYS A 1 99 ? -9.254 1.277 -4.175 1.00 96.12 99 CYS A CA 1
ATOM 751 C C . CYS A 1 99 ? -10.508 0.782 -3.442 1.00 96.12 99 CYS A C 1
ATOM 753 O O . CYS A 1 99 ? -10.596 0.878 -2.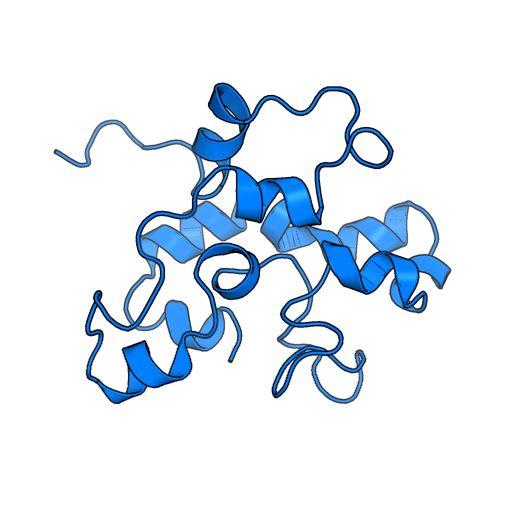218 1.00 96.12 99 CYS A O 1
ATOM 755 N N . ARG A 1 100 ? -11.483 0.246 -4.187 1.00 95.56 100 ARG A N 1
ATOM 756 C CA . ARG A 1 100 ? -12.771 -0.216 -3.647 1.00 95.56 100 ARG A CA 1
ATOM 757 C C . ARG A 1 100 ? -12.706 -1.544 -2.894 1.00 95.56 100 ARG A C 1
ATOM 759 O O . ARG A 1 100 ? -13.720 -1.938 -2.330 1.00 95.56 100 ARG A O 1
ATOM 766 N N . VAL A 1 101 ? -11.544 -2.198 -2.837 1.00 93.81 101 VAL A N 1
ATOM 767 C CA . VAL A 1 101 ? -11.318 -3.311 -1.901 1.00 93.81 101 VAL A CA 1
ATOM 768 C C . VAL A 1 101 ? -11.509 -2.832 -0.459 1.00 93.81 101 VAL A C 1
ATOM 770 O O . VAL A 1 101 ? -12.131 -3.528 0.339 1.00 93.81 101 VAL A O 1
ATOM 773 N N . CYS A 1 102 ? -11.044 -1.615 -0.157 1.00 96.06 102 CYS A N 1
ATOM 774 C CA . CYS A 1 102 ? -11.095 -1.034 1.185 1.00 96.06 102 CYS A CA 1
ATOM 775 C C . CYS A 1 102 ? -12.081 0.135 1.278 1.00 96.06 102 CYS A C 1
ATOM 777 O O . CYS A 1 102 ? -12.831 0.251 2.244 1.00 96.06 102 CYS A O 1
ATOM 779 N N . HIS A 1 103 ? -12.116 1.003 0.264 1.00 96.12 103 HIS A N 1
ATOM 780 C CA . HIS A 1 103 ? -12.995 2.172 0.229 1.00 96.12 103 HIS A CA 1
ATOM 781 C C . HIS A 1 103 ? -14.398 1.808 -0.279 1.00 96.12 103 HIS A C 1
ATOM 783 O O . HIS A 1 103 ? -14.794 2.151 -1.399 1.00 96.12 103 HIS A O 1
ATOM 789 N N . THR A 1 104 ? -15.150 1.077 0.545 1.00 94.94 104 THR A N 1
ATOM 790 C CA . THR A 1 104 ? -16.573 0.781 0.312 1.00 94.94 104 THR A CA 1
ATOM 791 C C . THR A 1 104 ? -17.471 1.821 0.989 1.00 94.94 104 THR A C 1
ATOM 793 O O . THR A 1 104 ? -17.004 2.594 1.820 1.00 94.94 104 THR A O 1
ATOM 796 N N . GLU A 1 105 ? -18.779 1.811 0.713 1.00 93.00 105 GLU A N 1
ATOM 797 C CA . GLU A 1 105 ? -19.738 2.692 1.400 1.00 93.00 105 GLU A CA 1
ATOM 798 C C . GLU A 1 105 ? -19.726 2.520 2.933 1.00 93.00 105 GLU A C 1
ATOM 800 O O . GLU A 1 105 ? -19.928 3.489 3.665 1.00 93.00 105 GLU A O 1
ATOM 805 N N . GLY A 1 106 ? -19.442 1.308 3.426 1.00 93.00 106 GLY A N 1
ATOM 806 C CA . GLY A 1 106 ? -19.381 1.019 4.859 1.00 93.00 106 GLY A CA 1
ATOM 807 C C . GLY A 1 106 ? -18.099 1.503 5.544 1.00 93.00 106 GLY A C 1
ATOM 808 O O . GLY A 1 106 ? -18.108 1.725 6.752 1.00 93.00 106 GLY A O 1
ATOM 809 N N . GLN A 1 107 ? -17.006 1.669 4.794 1.00 92.00 107 GLN A N 1
ATOM 810 C CA . GLN A 1 107 ? -15.696 2.072 5.325 1.00 92.00 107 GLN A CA 1
ATOM 811 C C . GLN A 1 107 ? -15.369 3.542 5.028 1.00 92.00 107 GLN A C 1
ATOM 813 O O . GLN A 1 107 ? -14.819 4.234 5.879 1.00 92.00 107 GLN A O 1
ATOM 818 N N . ASP A 1 108 ? -15.728 4.032 3.841 1.00 92.50 108 ASP A N 1
ATOM 819 C CA . ASP A 1 108 ? -15.498 5.401 3.382 1.00 92.50 108 ASP A CA 1
ATOM 820 C C . ASP A 1 108 ? -16.663 5.866 2.495 1.00 92.50 108 ASP A C 1
ATOM 822 O O . ASP A 1 108 ? -16.603 5.878 1.262 1.00 92.50 108 ASP A O 1
ATOM 826 N N . LYS A 1 109 ? -17.753 6.272 3.152 1.00 92.12 109 LYS A N 1
ATOM 827 C CA . LYS A 1 109 ? -18.992 6.726 2.504 1.00 92.12 109 LYS A CA 1
ATOM 828 C C . LYS A 1 109 ? -18.782 7.847 1.477 1.00 92.12 109 LYS A C 1
ATOM 830 O O . LYS A 1 109 ? -19.558 7.966 0.535 1.00 92.12 109 LYS A O 1
ATOM 835 N N . ASN A 1 110 ? -17.754 8.674 1.660 1.00 93.38 110 ASN A N 1
ATOM 836 C CA . ASN A 1 110 ? -17.496 9.848 0.826 1.00 93.38 110 ASN A CA 1
ATOM 837 C C . ASN A 1 110 ? -16.299 9.642 -0.118 1.00 93.38 110 ASN A C 1
ATOM 839 O O . ASN A 1 110 ? -15.701 10.621 -0.578 1.00 93.38 110 ASN A O 1
ATOM 843 N N . PHE A 1 111 ? -15.926 8.390 -0.396 1.00 96.06 111 PHE A N 1
ATOM 844 C CA . PHE A 1 111 ? -14.815 8.088 -1.284 1.00 96.06 111 PHE A CA 1
ATOM 845 C C . PHE A 1 111 ? -15.096 8.539 -2.726 1.00 96.06 111 PHE A C 1
ATOM 847 O O . PHE A 1 111 ? -15.998 8.033 -3.393 1.00 96.06 111 PHE A O 1
ATOM 854 N N . ASP A 1 112 ? -14.260 9.449 -3.233 1.00 95.50 112 ASP A N 1
ATOM 855 C CA . ASP A 1 112 ? -14.225 9.847 -4.642 1.00 95.50 112 ASP A CA 1
ATOM 856 C C . ASP A 1 112 ? -12.911 9.392 -5.282 1.00 95.50 112 ASP A C 1
ATOM 858 O O . ASP A 1 112 ? -11.842 9.957 -5.020 1.00 95.50 112 ASP A O 1
ATOM 862 N N . TYR A 1 113 ? -12.991 8.387 -6.157 1.00 94.00 113 TYR A N 1
ATOM 863 C CA . TYR A 1 113 ? -11.819 7.813 -6.815 1.00 94.00 113 TYR A CA 1
ATOM 864 C C . TYR A 1 113 ? -11.013 8.871 -7.575 1.00 94.00 113 TYR A C 1
ATOM 866 O O . TYR A 1 113 ? -9.788 8.925 -7.450 1.00 94.00 113 TYR A O 1
ATOM 874 N N . LYS A 1 114 ? -11.678 9.759 -8.323 1.00 92.00 114 LYS A N 1
ATOM 875 C CA . LYS A 1 114 ? -11.014 10.730 -9.205 1.00 92.00 114 LYS A CA 1
ATOM 876 C C . LYS A 1 114 ? -10.119 11.704 -8.436 1.00 92.00 114 LYS A C 1
ATOM 878 O O . LYS A 1 114 ? -9.060 12.093 -8.936 1.00 92.00 114 LYS A O 1
ATOM 883 N N . THR A 1 115 ? -10.539 12.100 -7.241 1.00 92.38 115 THR A N 1
ATOM 884 C CA . THR A 1 115 ? -9.807 13.025 -6.374 1.00 92.38 115 THR A CA 1
ATOM 885 C C . THR A 1 115 ? -8.795 12.289 -5.508 1.00 92.38 115 THR A C 1
ATOM 887 O O . THR A 1 115 ? -7.643 12.715 -5.431 1.00 92.38 115 THR A O 1
ATOM 890 N N . LYS A 1 116 ? -9.196 11.183 -4.869 1.00 92.75 116 LYS A N 1
ATOM 891 C CA . LYS A 1 116 ? -8.369 10.482 -3.876 1.00 92.75 116 LYS A CA 1
ATOM 892 C C . LYS A 1 116 ? -7.215 9.698 -4.497 1.00 92.75 116 LYS A C 1
ATOM 894 O O . LYS A 1 116 ? -6.116 9.743 -3.953 1.00 92.75 116 LYS A O 1
ATOM 899 N N . SER A 1 117 ? -7.410 9.070 -5.659 1.00 92.00 117 SER A N 1
ATOM 900 C CA . SER A 1 117 ? -6.344 8.326 -6.363 1.00 92.00 117 SER A CA 1
ATOM 901 C C . SER A 1 117 ? -5.104 9.180 -6.650 1.00 92.00 117 SER A C 1
ATOM 903 O O . SER A 1 117 ? -3.977 8.697 -6.596 1.00 92.00 117 SER A O 1
ATOM 905 N N . ARG A 1 118 ? -5.288 10.487 -6.868 1.00 90.44 118 ARG A N 1
ATOM 906 C CA . ARG A 1 118 ? -4.200 11.444 -7.129 1.00 90.44 118 ARG A CA 1
ATOM 907 C C . ARG A 1 118 ? -3.289 11.691 -5.927 1.00 90.44 118 ARG A C 1
ATOM 909 O O . ARG A 1 118 ? -2.274 12.358 -6.092 1.00 90.44 118 ARG A O 1
ATOM 916 N N . LEU A 1 119 ? -3.672 11.221 -4.742 1.00 89.62 119 LEU A N 1
ATOM 917 C CA . LEU A 1 119 ? -2.944 11.427 -3.492 1.00 89.62 119 LEU A CA 1
ATOM 918 C C . LEU A 1 119 ? -2.121 10.200 -3.074 1.00 89.62 119 LEU A C 1
ATOM 920 O O . LEU A 1 119 ? -1.336 10.317 -2.142 1.00 89.62 119 LEU A O 1
ATOM 924 N N . VAL A 1 120 ? -2.281 9.051 -3.746 1.00 88.81 120 VAL A N 1
ATOM 925 C CA . VAL A 1 120 ? -1.682 7.759 -3.345 1.00 88.81 120 VAL A CA 1
ATOM 926 C C . VAL A 1 120 ? -0.152 7.766 -3.430 1.00 88.81 120 VAL A C 1
ATOM 928 O O . VAL A 1 120 ? 0.512 7.185 -2.580 1.00 88.81 120 VAL A O 1
ATOM 931 N N . HIS A 1 121 ? 0.412 8.489 -4.399 1.00 85.75 121 HIS A N 1
ATOM 932 C CA . HIS A 1 121 ? 1.854 8.735 -4.517 1.00 85.75 121 HIS A CA 1
ATOM 933 C C . HIS A 1 121 ? 2.197 10.188 -4.158 1.00 85.75 121 HIS A C 1
ATOM 935 O O . HIS A 1 121 ? 3.027 10.805 -4.823 1.00 85.75 121 HIS A O 1
ATOM 941 N N . GLY A 1 122 ? 1.506 10.779 -3.176 1.00 77.94 122 GLY A N 1
ATOM 942 C CA . GLY A 1 122 ? 1.689 12.175 -2.766 1.00 77.94 122 GLY A CA 1
ATOM 943 C C . GLY A 1 122 ? 1.301 13.208 -3.837 1.00 77.94 122 GLY A C 1
ATOM 944 O O . GLY A 1 122 ? 0.797 12.889 -4.916 1.00 77.94 122 GLY A O 1
ATOM 945 N N . LYS A 1 123 ? 1.509 14.500 -3.548 1.00 69.56 123 LYS A N 1
ATOM 946 C CA . LYS A 1 123 ? 1.296 15.559 -4.550 1.00 69.56 123 LYS A CA 1
ATOM 947 C C . LYS A 1 123 ? 2.405 15.480 -5.600 1.00 69.56 123 LYS A C 1
ATOM 949 O O . LYS A 1 123 ? 3.577 15.574 -5.250 1.00 69.56 123 LYS A O 1
ATOM 954 N N . ARG A 1 124 ? 2.048 15.389 -6.887 1.00 59.31 124 ARG A N 1
ATOM 955 C CA . ARG A 1 124 ? 3.014 15.603 -7.978 1.00 59.31 124 ARG A CA 1
ATOM 956 C C . ARG A 1 124 ? 3.610 17.009 -7.843 1.00 59.31 124 ARG A C 1
ATOM 958 O O . ARG A 1 124 ? 2.876 17.996 -7.938 1.00 59.31 124 ARG A O 1
ATOM 965 N N . THR A 1 125 ? 4.913 17.105 -7.597 1.00 52.09 125 THR A N 1
ATOM 966 C CA . THR A 1 125 ? 5.660 18.358 -7.752 1.00 52.09 125 THR A CA 1
ATOM 967 C C . THR A 1 125 ? 5.697 18.705 -9.244 1.00 52.09 125 THR A C 1
ATOM 969 O O . THR A 1 125 ? 5.638 17.823 -10.101 1.00 52.09 125 THR A O 1
ATOM 972 N N . LYS A 1 126 ? 5.699 19.997 -9.583 1.00 45.41 126 LYS A N 1
ATOM 973 C CA . LYS A 1 126 ? 5.510 20.508 -10.956 1.00 45.41 126 LYS A CA 1
ATOM 974 C C . LYS A 1 126 ? 6.654 20.186 -11.944 1.00 45.41 126 LYS A C 1
ATOM 976 O O . LYS A 1 126 ? 6.673 20.773 -13.019 1.00 45.41 126 LYS A O 1
ATOM 981 N N . GLU A 1 127 ? 7.569 19.272 -11.631 1.00 35.97 127 GLU A N 1
ATOM 982 C CA . GLU A 1 127 ? 8.819 19.091 -12.390 1.00 35.97 127 GLU A CA 1
ATOM 983 C C . GLU A 1 127 ? 9.042 17.706 -13.004 1.00 35.97 127 GLU A C 1
ATOM 985 O O . GLU A 1 127 ? 10.103 17.459 -13.560 1.00 35.97 127 GLU A O 1
ATOM 990 N N . SER A 1 128 ? 8.055 16.812 -13.006 1.00 40.41 128 SER A N 1
ATOM 991 C CA . SER A 1 128 ? 8.152 15.600 -13.834 1.00 40.41 128 SER A CA 1
ATOM 992 C C . SER A 1 128 ? 7.463 15.853 -15.175 1.00 40.41 128 SER A C 1
ATOM 994 O O . SER A 1 128 ? 6.252 15.648 -15.304 1.00 40.41 128 SER A O 1
ATOM 996 N N . LYS A 1 129 ? 8.235 16.395 -16.123 1.00 34.16 129 LYS A N 1
ATOM 997 C CA . LYS A 1 129 ? 7.894 16.491 -17.547 1.00 34.16 129 LYS A CA 1
ATOM 998 C C . LYS A 1 129 ? 8.392 15.254 -18.280 1.00 34.16 129 LYS A C 1
ATOM 1000 O O . LYS A 1 129 ? 9.510 14.811 -17.946 1.00 34.16 129 LYS A O 1
#